Protein AF-A0A1A8Q5A2-F1 (afdb_monomer_lite)

InterPro domains:
  IPR003101 Coactivator CBP, KIX domain [PF02172] (25-83)
  IPR003101 Coactivator CBP, KIX domain [PS50952] (24-83)
  IPR013178 Histone acetyltransferase Rtt109/CBP [PTHR13808] (14-83)
  IPR036529 Coactivator CBP, KIX domain superfamily [G3DSA:1.10.246.20] (24-83)
  IPR036529 Coactivator CBP, KIX domain superfamily [SSF47040] (25-83)

pLDDT: mean 74.41, std 18.13, range [38.94, 93.06]

Secondary structure (DSSP, 8-state):
-----------------PPP---S---HHHHH--HHHHHHHHHHHHHHH-SS--TTGGG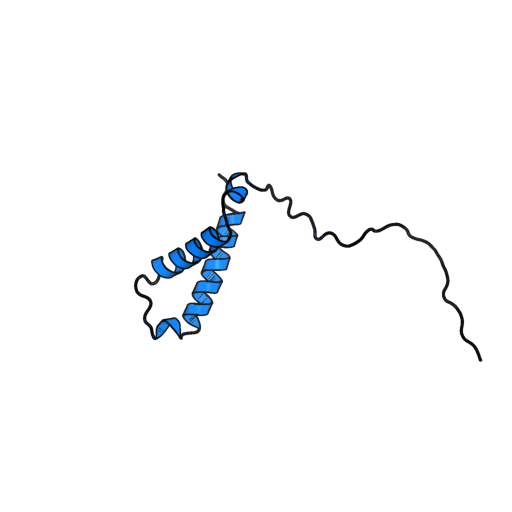SHHHHHHHHHHHHHHHHHHHH---

Structure (mmCIF, N/CA/C/O backbone):
data_AF-A0A1A8Q5A2-F1
#
_entry.id   AF-A0A1A8Q5A2-F1
#
loop_
_atom_site.group_PDB
_atom_site.id
_atom_site.type_symbol
_atom_site.label_atom_id
_atom_site.label_alt_id
_atom_site.label_comp_id
_atom_site.label_asym_id
_atom_site.label_entity_id
_atom_site.label_seq_id
_atom_site.pdbx_PDB_ins_code
_atom_site.Cartn_x
_atom_site.Cartn_y
_atom_site.Cartn_z
_atom_site.occupancy
_atom_site.B_iso_or_equiv
_atom_site.auth_seq_id
_atom_site.auth_comp_id
_atom_site.auth_asym_id
_atom_site.auth_atom_id
_atom_site.pdbx_PDB_model_num
ATOM 1 N N . GLN A 1 1 ? 24.436 -25.499 59.063 1.00 40.31 1 GLN A N 1
ATOM 2 C CA . GLN A 1 1 ? 23.325 -25.082 59.946 1.00 40.31 1 GLN A CA 1
ATOM 3 C C . GLN A 1 1 ? 23.515 -23.590 60.176 1.00 40.31 1 GLN A C 1
ATOM 5 O O . GLN A 1 1 ? 24.576 -23.253 60.670 1.00 40.31 1 GLN A O 1
ATOM 10 N N . SER A 1 2 ? 22.685 -22.626 59.785 1.00 38.94 2 SER A N 1
ATOM 11 C CA . SER A 1 2 ? 21.388 -22.513 59.089 1.00 38.94 2 SER A CA 1
ATOM 12 C C . SER A 1 2 ? 21.320 -21.022 58.658 1.00 38.94 2 SER A C 1
ATOM 14 O O . SER A 1 2 ? 21.816 -20.188 59.405 1.00 38.94 2 SER A O 1
ATOM 16 N N . LEU A 1 3 ? 21.087 -20.665 57.387 1.00 51.50 3 LEU A N 1
ATOM 17 C CA . LEU A 1 3 ? 19.825 -20.171 56.787 1.00 51.50 3 LEU A CA 1
ATOM 18 C C . LEU A 1 3 ? 19.003 -19.158 57.618 1.00 51.50 3 LEU A C 1
ATOM 20 O O . LEU A 1 3 ? 18.877 -19.324 58.826 1.00 51.50 3 LEU A O 1
ATOM 24 N N . MET A 1 4 ? 18.360 -18.232 56.876 1.00 47.94 4 MET A N 1
ATOM 25 C CA . MET A 1 4 ? 17.382 -17.178 57.235 1.00 47.94 4 MET A CA 1
ATOM 26 C C . MET A 1 4 ? 18.003 -15.786 57.484 1.00 47.94 4 MET A C 1
ATOM 28 O O . MET A 1 4 ? 18.966 -15.669 58.222 1.00 47.94 4 MET A O 1
ATOM 32 N N . ASN A 1 5 ? 17.497 -14.661 56.973 1.00 44.53 5 ASN A N 1
ATOM 33 C CA . ASN A 1 5 ? 16.275 -14.353 56.224 1.00 44.53 5 ASN A CA 1
ATOM 34 C C . ASN A 1 5 ? 16.320 -12.837 55.945 1.00 44.53 5 ASN A C 1
ATOM 36 O O . ASN A 1 5 ? 16.216 -12.047 56.884 1.00 44.53 5 ASN A O 1
ATOM 40 N N . ASP A 1 6 ? 16.470 -12.436 54.683 1.00 47.84 6 ASP A N 1
ATOM 41 C CA . ASP A 1 6 ? 16.257 -11.054 54.252 1.00 47.84 6 ASP A CA 1
ATOM 42 C C . ASP A 1 6 ? 14.757 -10.750 54.302 1.00 47.84 6 ASP A C 1
ATOM 44 O O . ASP A 1 6 ? 13.960 -11.324 53.559 1.00 47.84 6 ASP A O 1
ATOM 48 N N . GLY A 1 7 ? 14.364 -9.880 55.232 1.00 43.59 7 GLY A N 1
ATOM 49 C CA . GLY A 1 7 ? 12.968 -9.590 55.521 1.00 43.59 7 GLY A CA 1
ATOM 50 C C . GLY A 1 7 ? 12.730 -8.142 55.924 1.00 43.59 7 GLY A C 1
ATOM 51 O O . GLY A 1 7 ? 12.924 -7.782 57.077 1.00 43.59 7 GLY A O 1
ATOM 52 N N . VAL A 1 8 ? 12.185 -7.411 54.948 1.00 46.47 8 VAL A N 1
ATOM 53 C CA . VAL A 1 8 ? 11.237 -6.284 55.019 1.00 46.47 8 VAL A CA 1
ATOM 54 C C . VAL A 1 8 ? 11.744 -4.875 55.352 1.00 46.47 8 VAL A C 1
ATOM 56 O O . VAL A 1 8 ? 12.158 -4.556 56.460 1.00 46.47 8 VAL A O 1
ATOM 59 N N . GLY A 1 9 ? 11.564 -3.978 54.375 1.00 42.06 9 GLY A N 1
ATOM 60 C CA . GLY A 1 9 ? 11.725 -2.542 54.560 1.00 42.06 9 GLY A CA 1
ATOM 61 C C . GLY A 1 9 ? 11.346 -1.703 53.340 1.00 42.06 9 GLY A C 1
ATOM 62 O O . GLY A 1 9 ? 12.222 -1.112 52.727 1.00 42.06 9 GLY A O 1
ATOM 63 N N . ASN A 1 10 ? 10.035 -1.570 53.100 1.00 50.31 10 ASN A N 1
ATOM 64 C CA . ASN A 1 10 ? 9.400 -0.375 52.522 1.00 50.31 10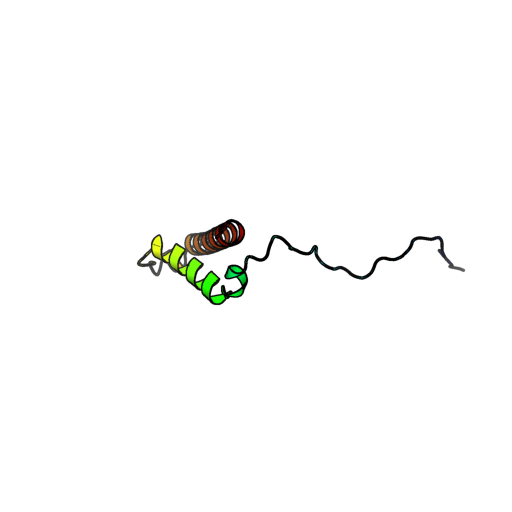 ASN A CA 1
ATOM 65 C C . ASN A 1 10 ? 9.471 -0.154 50.990 1.00 50.31 10 ASN A C 1
ATOM 67 O O . ASN A 1 10 ? 10.457 -0.477 50.343 1.00 50.31 10 ASN A O 1
ATOM 71 N N . LEU A 1 11 ? 8.425 0.516 50.470 1.00 50.78 11 LEU A N 1
ATOM 72 C CA . LEU A 1 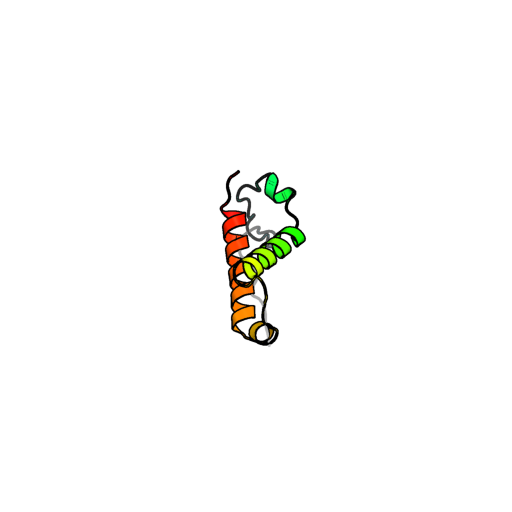11 ? 8.130 0.913 49.074 1.00 50.78 11 LEU A CA 1
ATOM 73 C C . LEU A 1 11 ? 7.369 -0.187 48.294 1.00 50.78 11 LEU A C 1
ATOM 75 O O . LEU A 1 11 ? 7.955 -1.097 47.732 1.00 50.78 11 LEU A O 1
ATOM 79 N N . GLY A 1 12 ? 6.038 -0.245 48.291 1.00 42.12 12 GLY A N 1
ATOM 80 C CA . GLY A 1 12 ? 5.145 0.839 47.886 1.00 42.12 12 GLY A CA 1
ATOM 81 C C . GLY A 1 12 ? 4.710 0.617 46.431 1.00 42.12 12 GLY A C 1
ATOM 82 O O . GLY A 1 12 ? 5.469 0.908 45.522 1.00 42.12 12 GLY A O 1
ATOM 83 N N . SER A 1 13 ? 3.503 0.068 46.250 1.00 53.66 13 SER A N 1
ATOM 84 C CA . SER A 1 13 ? 2.611 0.171 45.079 1.00 53.66 13 SER A CA 1
ATOM 85 C C . SER A 1 13 ? 3.236 0.354 43.679 1.00 53.66 13 SER A C 1
ATOM 87 O O . SER A 1 13 ? 3.581 1.468 43.302 1.00 53.66 13 SER A O 1
ATOM 89 N N . MET A 1 14 ? 3.236 -0.700 42.854 1.00 59.22 14 MET A N 1
ATOM 90 C CA . MET A 1 14 ? 3.237 -0.585 41.385 1.00 59.22 14 MET A CA 1
ATOM 91 C C . MET A 1 14 ? 2.386 -1.730 40.801 1.00 59.22 14 MET A C 1
ATOM 93 O O . MET A 1 14 ? 2.763 -2.894 40.957 1.00 59.22 14 MET A O 1
ATOM 97 N N . PRO A 1 15 ? 1.228 -1.456 40.170 1.00 49.66 15 PRO A N 1
ATOM 98 C CA . PRO A 1 15 ? 0.503 -2.466 39.414 1.00 49.66 15 PRO A CA 1
ATOM 99 C C . PRO A 1 15 ? 1.261 -2.818 38.129 1.00 49.66 15 PRO A C 1
ATOM 101 O O . PRO A 1 15 ? 2.104 -2.068 37.638 1.00 49.66 15 PRO A O 1
ATOM 104 N N . ALA A 1 16 ? 0.948 -4.005 37.623 1.00 51.16 16 ALA A N 1
ATOM 105 C CA . ALA A 1 16 ? 1.543 -4.644 36.466 1.00 51.16 16 ALA A CA 1
ATOM 106 C C . ALA A 1 16 ? 1.686 -3.736 35.231 1.00 51.16 16 ALA A C 1
ATOM 108 O O . ALA A 1 16 ? 0.830 -2.909 34.926 1.00 51.16 16 ALA A O 1
ATOM 109 N N . ALA A 1 17 ? 2.777 -3.991 34.510 1.00 52.41 17 ALA A N 1
ATOM 110 C CA . ALA A 1 17 ? 3.128 -3.510 33.184 1.00 52.41 17 ALA A CA 1
ATOM 111 C C . ALA A 1 17 ? 1.929 -3.192 32.267 1.00 52.41 17 ALA A C 1
ATOM 113 O O . ALA A 1 17 ? 1.375 -4.071 31.609 1.00 52.41 17 ALA A O 1
ATOM 114 N N . THR A 1 18 ? 1.604 -1.908 32.137 1.00 51.22 18 THR A N 1
ATOM 115 C CA . THR A 1 18 ? 1.006 -1.364 30.916 1.00 51.22 18 THR A CA 1
ATOM 116 C C . THR A 1 18 ? 2.142 -0.802 30.061 1.00 51.22 18 THR A C 1
ATOM 118 O O . THR A 1 18 ? 2.832 0.107 30.536 1.00 51.22 18 THR A O 1
ATOM 121 N N . PRO A 1 19 ? 2.387 -1.297 28.832 1.00 52.34 19 PRO A N 1
ATOM 122 C CA . PRO A 1 19 ? 3.230 -0.566 27.890 1.00 52.34 19 PRO A CA 1
ATOM 123 C C . PRO A 1 19 ? 2.654 0.848 27.728 1.00 52.34 19 PRO A C 1
ATOM 125 O O . PRO A 1 19 ? 1.433 1.011 27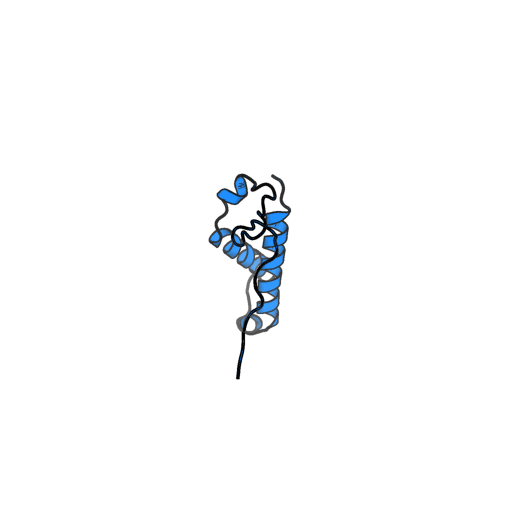.832 1.00 52.34 19 PRO A O 1
ATOM 128 N N . PRO A 1 20 ? 3.508 1.873 27.549 1.00 46.56 20 PRO A N 1
ATOM 129 C CA . PRO A 1 20 ? 3.066 3.255 27.531 1.00 46.56 20 PRO A CA 1
ATOM 130 C C . PRO A 1 20 ? 1.956 3.377 26.503 1.00 46.56 20 PRO A C 1
ATOM 132 O O . PRO A 1 20 ? 2.125 2.975 25.350 1.00 46.56 20 PRO A O 1
ATOM 135 N N . SER A 1 21 ? 0.814 3.890 26.950 1.00 50.88 21 SER A N 1
ATOM 136 C CA . SER A 1 21 ? -0.232 4.380 26.078 1.00 50.88 21 SER A CA 1
ATOM 137 C C . SER A 1 21 ? 0.426 5.168 24.952 1.00 50.88 21 SER A C 1
ATOM 139 O O . SER A 1 21 ? 0.853 6.305 25.141 1.00 50.88 21 SER A O 1
ATOM 141 N N . ALA A 1 22 ? 0.483 4.567 23.765 1.00 50.34 22 ALA A N 1
ATOM 142 C CA . ALA A 1 22 ? 0.614 5.280 22.510 1.00 50.34 22 ALA A CA 1
ATOM 143 C C . ALA A 1 22 ? -0.710 6.024 22.275 1.00 50.34 22 ALA A C 1
ATOM 145 O O . ALA A 1 22 ? -1.427 5.800 21.307 1.00 50.34 22 ALA A O 1
ATOM 146 N N . THR A 1 23 ? -1.074 6.898 23.211 1.00 50.03 23 THR A N 1
ATOM 147 C CA . THR A 1 23 ? -2.035 7.976 23.023 1.00 50.03 23 THR A CA 1
ATOM 148 C C . THR A 1 23 ? -1.302 9.124 22.335 1.00 50.03 23 THR A C 1
ATOM 150 O O . THR A 1 23 ? -1.333 10.260 22.792 1.00 50.03 23 THR A O 1
ATOM 153 N N . GLY A 1 24 ? -0.602 8.827 21.236 1.00 52.75 24 GLY A N 1
ATOM 154 C CA . GLY A 1 24 ? -0.530 9.792 20.150 1.00 52.75 24 GLY A CA 1
ATOM 155 C C . GLY A 1 24 ? -1.930 9.811 19.557 1.00 52.75 24 G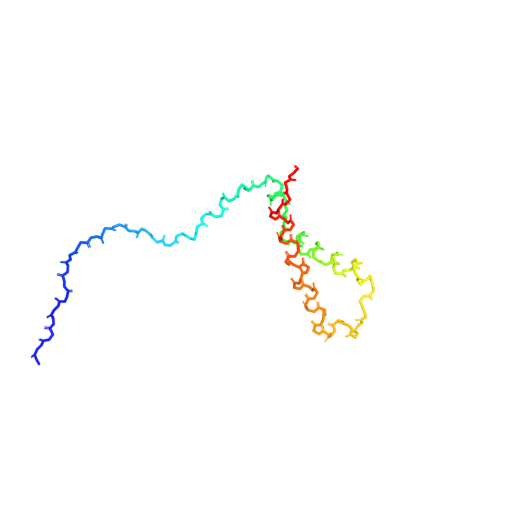LY A C 1
ATOM 156 O O . GLY A 1 24 ? -2.474 8.734 19.321 1.00 52.75 24 GLY A O 1
ATOM 157 N N . MET A 1 25 ? -2.547 10.989 19.445 1.00 54.22 25 MET A N 1
ATOM 158 C CA . MET A 1 25 ? -3.908 11.192 18.939 1.00 54.22 25 MET A CA 1
ATOM 159 C C . MET A 1 25 ? -4.296 10.120 17.914 1.00 54.22 25 MET A C 1
ATOM 161 O O . MET A 1 25 ? -3.834 10.154 16.773 1.00 54.22 25 MET A O 1
ATOM 165 N N . ARG A 1 26 ? -5.117 9.144 18.323 1.00 63.38 26 ARG A N 1
ATOM 166 C CA . ARG A 1 26 ? -5.702 8.197 17.377 1.00 63.38 26 ARG A CA 1
ATOM 167 C C . ARG A 1 26 ? -6.605 9.031 16.480 1.00 63.38 26 ARG A C 1
ATOM 169 O O . ARG A 1 26 ? -7.624 9.544 16.932 1.00 63.38 26 ARG A O 1
ATOM 176 N N . LYS A 1 27 ? -6.154 9.281 15.254 1.00 73.69 27 LYS A N 1
ATOM 177 C CA . LYS A 1 27 ? -6.901 10.070 14.273 1.00 73.69 27 LYS A CA 1
ATOM 178 C C . LYS A 1 27 ? -8.144 9.258 13.916 1.00 73.69 27 LYS A C 1
ATOM 180 O O . LYS A 1 27 ? -8.027 8.049 13.769 1.00 73.69 27 LYS A O 1
ATOM 185 N N . SER A 1 28 ? -9.312 9.877 13.771 1.00 78.38 28 SER A N 1
ATOM 186 C CA . SER A 1 28 ? -10.558 9.144 13.477 1.00 78.38 28 SER A CA 1
ATOM 187 C C . SER A 1 28 ? -10.438 8.251 12.238 1.00 78.38 28 SER A C 1
ATOM 189 O O . SER A 1 28 ? -10.898 7.119 12.248 1.00 78.38 28 SER A O 1
ATOM 191 N N . TRP A 1 29 ? -9.702 8.701 11.217 1.00 82.62 29 TRP A N 1
ATOM 192 C CA . TRP A 1 29 ? -9.444 7.899 10.023 1.00 82.62 29 TRP A CA 1
ATOM 193 C C . TRP A 1 29 ? -8.579 6.656 10.301 1.00 82.62 29 TRP A C 1
ATOM 195 O O . TRP A 1 29 ? -8.727 5.671 9.594 1.00 82.62 29 TRP A O 1
ATOM 205 N N . HIS A 1 30 ? -7.723 6.642 11.338 1.00 84.25 30 HIS A N 1
ATOM 206 C CA . HIS A 1 30 ? -6.975 5.434 11.737 1.00 84.25 30 HIS A CA 1
ATOM 207 C C . HIS A 1 30 ? -7.915 4.289 12.144 1.00 84.25 30 HIS A C 1
ATOM 209 O O . HIS A 1 30 ? -7.516 3.132 12.057 1.00 84.25 30 HIS A O 1
ATOM 215 N N . GLU A 1 31 ? -9.130 4.588 12.616 1.00 80.69 31 GLU A N 1
ATOM 216 C CA . GLU A 1 31 ? -10.102 3.561 13.013 1.00 80.69 31 GLU A CA 1
ATOM 217 C C . GLU A 1 31 ? -10.735 2.870 11.800 1.00 80.69 31 GLU A C 1
ATOM 219 O O . GLU A 1 31 ? -11.018 1.674 11.852 1.00 80.69 31 GLU A O 1
ATOM 224 N N . ASP A 1 32 ? -10.874 3.597 10.691 1.00 85.88 32 ASP A N 1
ATOM 225 C CA . ASP A 1 32 ? -11.412 3.073 9.433 1.00 85.88 32 ASP A CA 1
ATOM 226 C C . ASP A 1 32 ? -10.363 2.287 8.625 1.00 85.88 32 ASP A C 1
ATOM 228 O O . ASP A 1 32 ? -10.698 1.501 7.733 1.00 85.88 32 ASP A O 1
ATOM 232 N N . ILE A 1 33 ? -9.074 2.481 8.921 1.00 86.44 33 ILE A N 1
ATOM 233 C CA . ILE A 1 33 ? -7.978 1.806 8.224 1.00 86.44 33 ILE A CA 1
ATOM 234 C C . ILE A 1 33 ? -7.688 0.449 8.869 1.00 86.44 33 ILE A C 1
ATOM 236 O O . ILE A 1 33 ? -7.089 0.336 9.938 1.00 86.44 33 ILE A O 1
ATOM 240 N N . THR A 1 34 ? -8.048 -0.618 8.156 1.00 89.81 34 THR A N 1
ATOM 241 C CA . THR A 1 34 ? -7.732 -1.993 8.557 1.00 89.81 34 THR A CA 1
ATOM 242 C C . THR A 1 34 ? -6.285 -2.369 8.232 1.00 89.81 34 THR A C 1
ATOM 244 O O . THR A 1 34 ? -5.665 -1.840 7.307 1.00 89.81 34 THR A O 1
ATOM 247 N N . GLN A 1 35 ? -5.744 -3.358 8.950 1.00 87.38 35 GLN A N 1
ATOM 248 C CA . GLN A 1 35 ? -4.399 -3.874 8.679 1.00 87.38 35 GLN A CA 1
ATOM 249 C C . GLN A 1 35 ? -4.272 -4.477 7.266 1.00 87.38 35 GLN A C 1
ATOM 251 O O . GLN A 1 35 ? -3.214 -4.364 6.648 1.00 87.38 35 GLN A O 1
ATOM 256 N N . ASP A 1 36 ? -5.342 -5.070 6.729 1.00 91.88 36 ASP A N 1
ATOM 257 C CA . ASP A 1 36 ? -5.398 -5.548 5.344 1.00 91.88 36 ASP A CA 1
ATOM 258 C C . ASP A 1 36 ? -5.224 -4.415 4.333 1.00 91.88 36 ASP A C 1
ATOM 260 O O . ASP A 1 36 ? -4.459 -4.560 3.379 1.00 91.88 36 ASP A O 1
ATOM 264 N N . LEU A 1 37 ? -5.859 -3.260 4.562 1.00 92.62 37 LEU A N 1
ATOM 265 C CA . LEU A 1 37 ? -5.675 -2.089 3.708 1.00 92.62 37 LEU A CA 1
ATOM 266 C C . LEU A 1 37 ? -4.233 -1.576 3.780 1.00 92.62 37 LEU A C 1
ATOM 268 O O . LEU A 1 37 ? -3.636 -1.303 2.740 1.00 92.62 37 LEU A O 1
ATOM 272 N N . ARG A 1 38 ? -3.635 -1.528 4.975 1.00 90.81 38 ARG A N 1
ATOM 273 C CA . ARG A 1 38 ? -2.214 -1.171 5.150 1.00 90.81 38 ARG A CA 1
ATOM 274 C C . ARG A 1 38 ? -1.295 -2.112 4.369 1.00 90.81 38 ARG A C 1
ATOM 276 O O . ARG A 1 38 ? -0.440 -1.669 3.605 1.00 90.81 38 ARG A O 1
ATOM 283 N N . ASN A 1 39 ? -1.526 -3.420 4.474 1.00 91.25 39 ASN A N 1
ATOM 284 C CA . ASN A 1 39 ? -0.782 -4.428 3.714 1.00 91.25 39 ASN A CA 1
ATOM 285 C C . ASN A 1 39 ? -0.989 -4.272 2.197 1.00 91.25 39 ASN A C 1
ATOM 287 O O . ASN A 1 39 ? -0.038 -4.394 1.422 1.00 91.25 39 ASN A O 1
ATOM 291 N N . HIS A 1 40 ? -2.210 -3.954 1.766 1.00 92.38 40 HIS A N 1
ATOM 292 C CA . HIS A 1 40 ? -2.515 -3.693 0.364 1.00 92.38 40 HIS A CA 1
ATOM 293 C C . HIS A 1 40 ? -1.771 -2.457 -0.163 1.00 92.38 40 HIS A C 1
ATOM 295 O O . HIS A 1 40 ? -1.215 -2.500 -1.261 1.00 92.38 40 HIS A O 1
ATOM 301 N N . LEU A 1 41 ? -1.693 -1.378 0.623 1.00 92.38 41 LEU A N 1
ATOM 302 C CA . LEU A 1 41 ? -0.936 -0.177 0.264 1.00 92.38 41 LEU A CA 1
ATOM 303 C C . LEU A 1 41 ? 0.552 -0.489 0.091 1.00 92.38 41 LEU A C 1
ATOM 305 O O . LEU A 1 41 ? 1.125 -0.120 -0.931 1.00 92.38 41 LEU A O 1
ATOM 309 N N . VAL A 1 42 ? 1.158 -1.248 1.007 1.00 91.94 42 VAL A N 1
ATOM 310 C CA . VAL A 1 42 ? 2.552 -1.714 0.877 1.00 91.94 42 VAL A CA 1
ATOM 311 C C . VAL A 1 42 ? 2.772 -2.439 -0.452 1.00 91.94 42 VAL A C 1
ATOM 313 O O . VAL A 1 42 ? 3.743 -2.162 -1.156 1.00 91.94 42 VAL A O 1
ATOM 316 N N . HIS A 1 43 ? 1.862 -3.337 -0.836 1.00 90.00 43 HIS A N 1
ATOM 317 C CA . HIS A 1 43 ? 1.965 -4.052 -2.109 1.00 90.00 43 HIS A CA 1
ATOM 318 C C . HIS A 1 43 ? 1.812 -3.112 -3.310 1.00 90.00 43 HIS A C 1
ATOM 320 O O . HIS A 1 43 ? 2.559 -3.248 -4.278 1.00 90.00 43 HIS A O 1
ATOM 326 N N . LYS A 1 44 ? 0.917 -2.115 -3.240 1.00 92.06 44 LYS A N 1
ATOM 327 C CA . LYS A 1 44 ? 0.802 -1.080 -4.280 1.00 9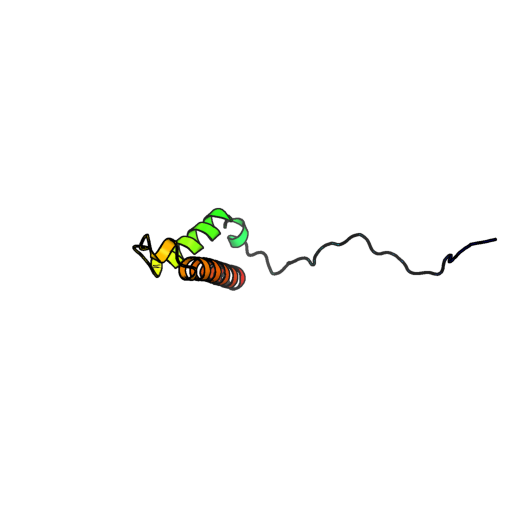2.06 44 LYS A CA 1
ATOM 328 C C . LYS A 1 44 ? 2.065 -0.228 -4.396 1.00 92.06 44 LYS A C 1
ATOM 330 O O . LYS A 1 44 ? 2.418 0.133 -5.512 1.00 92.06 44 LYS A O 1
ATOM 335 N N . LEU A 1 45 ? 2.760 0.071 -3.294 1.00 91.69 45 LEU A N 1
ATOM 336 C CA . LEU A 1 45 ? 4.049 0.776 -3.328 1.00 91.69 45 LEU A CA 1
ATOM 337 C C . LEU A 1 45 ? 5.106 -0.051 -4.071 1.00 91.69 45 LEU A C 1
ATOM 339 O O . LEU A 1 45 ? 5.784 0.465 -4.956 1.00 91.69 45 LEU A O 1
ATOM 343 N N . VAL A 1 46 ? 5.214 -1.343 -3.754 1.00 89.94 46 VAL A N 1
ATOM 344 C CA . VAL A 1 46 ? 6.156 -2.248 -4.433 1.00 89.94 46 VAL A CA 1
ATOM 345 C C . VAL A 1 46 ? 5.808 -2.380 -5.919 1.00 89.94 46 VAL A C 1
ATOM 347 O O . VAL A 1 46 ? 6.692 -2.274 -6.767 1.00 89.94 46 VAL A O 1
ATOM 350 N N . GLN A 1 47 ? 4.522 -2.527 -6.246 1.00 88.12 47 GLN A N 1
ATOM 351 C CA . GLN A 1 47 ? 4.043 -2.616 -7.625 1.00 88.12 47 GLN A CA 1
ATOM 352 C C . GLN A 1 47 ? 4.229 -1.305 -8.403 1.00 88.12 47 GLN A C 1
ATOM 354 O O . GLN A 1 47 ? 4.496 -1.337 -9.597 1.00 88.12 47 GLN A O 1
ATOM 359 N N . ALA A 1 48 ? 4.125 -0.141 -7.760 1.00 90.56 48 ALA A N 1
ATOM 360 C CA . ALA A 1 48 ? 4.350 1.142 -8.427 1.00 90.56 48 ALA A CA 1
ATOM 361 C C . ALA A 1 48 ? 5.810 1.319 -8.880 1.00 90.56 48 ALA A C 1
ATOM 363 O O . ALA A 1 48 ? 6.063 1.979 -9.884 1.00 90.56 48 ALA A O 1
ATOM 364 N N . ILE A 1 49 ? 6.762 0.716 -8.161 1.00 87.00 49 ILE A N 1
ATOM 365 C CA . ILE A 1 49 ? 8.187 0.721 -8.520 1.00 87.00 49 ILE A CA 1
ATOM 366 C C . ILE A 1 49 ? 8.487 -0.399 -9.530 1.00 87.00 49 ILE A C 1
ATOM 368 O O . ILE A 1 49 ? 9.223 -0.185 -10.491 1.00 87.00 49 ILE A O 1
ATOM 372 N N . PHE A 1 50 ? 7.891 -1.581 -9.337 1.00 84.50 50 PHE A N 1
ATOM 373 C CA . PHE A 1 50 ? 8.024 -2.743 -10.219 1.00 84.50 50 PHE A CA 1
ATOM 374 C C . PHE A 1 50 ? 6.644 -3.245 -10.679 1.00 84.50 50 PHE A C 1
ATOM 376 O O . PHE A 1 50 ? 6.105 -4.184 -10.088 1.00 84.50 50 PHE A O 1
ATOM 383 N N . PRO A 1 51 ? 6.063 -2.659 -11.745 1.00 81.25 51 PRO A N 1
ATOM 384 C CA . PRO A 1 51 ? 4.703 -2.987 -12.195 1.00 81.25 51 PRO A CA 1
ATOM 385 C C . PRO A 1 51 ? 4.559 -4.423 -12.706 1.00 81.25 51 PRO A C 1
ATOM 387 O O . PRO A 1 51 ? 3.494 -5.025 -12.576 1.00 81.25 51 PRO A O 1
ATOM 390 N N . THR A 1 52 ? 5.645 -4.989 -13.228 1.00 82.75 52 THR A N 1
ATOM 391 C CA . THR A 1 52 ? 5.784 -6.407 -13.569 1.00 82.75 52 THR A CA 1
ATOM 392 C C . THR A 1 52 ? 6.980 -6.972 -12.812 1.00 82.75 52 THR A C 1
ATOM 394 O O . THR A 1 52 ? 8.106 -6.886 -13.311 1.00 82.75 52 THR A O 1
ATOM 397 N N . PRO A 1 53 ? 6.779 -7.498 -11.593 1.00 70.00 53 PRO A N 1
ATOM 398 C CA . PRO A 1 53 ? 7.854 -8.136 -10.855 1.00 70.00 53 PRO A CA 1
ATOM 399 C C . PRO A 1 53 ? 8.301 -9.390 -11.611 1.00 70.00 53 PRO A C 1
ATOM 401 O O . PRO A 1 53 ? 7.520 -10.313 -11.839 1.00 70.00 53 PRO A O 1
ATOM 404 N N . ASP A 1 54 ? 9.563 -9.407 -12.026 1.00 79.50 54 ASP A N 1
ATOM 405 C CA . ASP A 1 54 ? 10.180 -10.570 -12.657 1.00 79.50 54 ASP A CA 1
ATOM 406 C C . ASP A 1 54 ? 10.208 -11.749 -11.654 1.00 79.50 54 ASP A C 1
ATOM 408 O O . ASP A 1 54 ? 10.617 -11.557 -10.501 1.00 79.50 54 ASP A O 1
ATOM 412 N N . PRO A 1 55 ? 9.813 -12.976 -12.048 1.00 74.88 55 PRO A N 1
ATOM 413 C CA . PRO A 1 55 ? 9.994 -14.190 -11.249 1.00 74.88 55 PRO A CA 1
ATOM 414 C C . PRO A 1 55 ? 11.407 -14.385 -10.676 1.00 74.88 55 PRO A C 1
ATOM 416 O O . PRO A 1 55 ? 11.553 -14.992 -9.613 1.00 74.88 55 PRO A O 1
ATOM 419 N N . ALA A 1 56 ? 12.445 -13.884 -11.354 1.00 76.56 56 ALA A N 1
ATOM 420 C CA . ALA A 1 56 ? 13.814 -13.893 -10.844 1.00 76.56 56 ALA A CA 1
ATOM 421 C C . ALA A 1 56 ? 14.024 -12.865 -9.718 1.00 76.56 56 ALA A C 1
ATOM 423 O O . ALA A 1 56 ? 14.663 -13.177 -8.715 1.00 76.56 56 ALA A O 1
ATOM 424 N N . ALA A 1 57 ? 13.428 -11.675 -9.838 1.00 73.88 57 ALA A N 1
ATOM 425 C CA . ALA A 1 57 ? 13.488 -10.628 -8.819 1.00 73.88 57 ALA A CA 1
ATOM 426 C C . ALA A 1 57 ? 12.692 -11.001 -7.561 1.00 73.88 57 ALA A C 1
ATOM 428 O O . ALA A 1 57 ? 13.093 -10.647 -6.460 1.00 73.88 57 ALA A O 1
ATOM 429 N N . LEU A 1 58 ? 11.607 -11.768 -7.699 1.00 78.88 58 LEU A N 1
ATOM 430 C CA . LEU A 1 58 ? 10.828 -12.285 -6.565 1.00 78.88 58 LEU A CA 1
ATOM 431 C C . LEU A 1 58 ? 11.633 -13.210 -5.641 1.00 78.88 58 LEU A C 1
ATOM 433 O O . LEU A 1 58 ? 11.302 -13.331 -4.466 1.00 78.88 58 LEU A O 1
ATOM 437 N N . LYS A 1 59 ? 12.685 -13.851 -6.159 1.00 80.06 59 LYS A N 1
ATOM 438 C CA . LYS A 1 59 ? 13.595 -14.712 -5.388 1.00 80.06 59 LYS A CA 1
ATOM 439 C C . LYS A 1 59 ? 14.814 -13.957 -4.856 1.00 80.06 59 LYS A C 1
ATOM 441 O O . LYS A 1 59 ? 15.663 -14.552 -4.196 1.00 80.06 59 LYS A O 1
ATOM 446 N N . ASP A 1 60 ? 14.926 -12.673 -5.176 1.00 85.19 60 ASP A N 1
ATOM 447 C CA . ASP A 1 60 ? 16.045 -11.835 -4.783 1.00 85.19 60 ASP A CA 1
ATOM 448 C C . ASP A 1 60 ? 15.775 -11.213 -3.407 1.00 85.19 60 ASP A C 1
ATOM 450 O O . ASP A 1 60 ? 14.697 -10.682 -3.128 1.00 85.19 60 ASP A O 1
ATOM 454 N N . ARG A 1 61 ? 16.809 -11.189 -2.565 1.00 86.69 61 ARG A N 1
ATOM 455 C CA . ARG A 1 61 ? 16.840 -10.464 -1.288 1.00 86.69 61 ARG A CA 1
ATOM 456 C C . ARG A 1 61 ? 16.428 -8.997 -1.435 1.00 86.69 61 ARG A C 1
ATOM 458 O O . ARG A 1 61 ? 15.941 -8.372 -0.496 1.00 86.69 61 ARG A O 1
ATOM 465 N N . ARG A 1 62 ? 16.641 -8.416 -2.616 1.00 85.38 62 ARG A N 1
ATOM 466 C CA . ARG A 1 62 ? 16.231 -7.048 -2.946 1.00 85.38 62 ARG A CA 1
ATOM 467 C C . ARG A 1 62 ? 14.713 -6.873 -2.896 1.00 85.38 62 ARG A C 1
ATOM 469 O O . ARG A 1 62 ? 14.269 -5.820 -2.448 1.00 85.38 62 ARG A O 1
ATOM 476 N N . MET A 1 63 ? 13.932 -7.884 -3.280 1.00 87.56 63 MET A N 1
ATOM 477 C CA . MET A 1 63 ? 12.470 -7.840 -3.174 1.00 87.56 63 MET A CA 1
ATOM 478 C C . MET A 1 63 ? 12.020 -7.841 -1.714 1.00 87.56 63 MET A C 1
ATOM 480 O O . MET A 1 63 ? 11.172 -7.039 -1.330 1.00 87.56 63 MET A O 1
ATOM 484 N N . GLU A 1 64 ? 12.644 -8.664 -0.871 1.00 86.75 64 GLU A N 1
ATOM 485 C CA . GLU A 1 64 ? 12.379 -8.671 0.573 1.00 86.75 64 GLU A CA 1
ATOM 486 C C . GLU A 1 64 ? 12.692 -7.308 1.207 1.00 86.75 64 GLU A C 1
ATOM 488 O O . GLU A 1 64 ? 11.871 -6.757 1.943 1.00 86.75 64 GLU A O 1
ATOM 493 N N . ASN A 1 65 ? 13.842 -6.717 0.862 1.00 89.94 65 ASN A N 1
ATOM 494 C CA . ASN A 1 65 ? 14.232 -5.388 1.337 1.00 89.94 65 ASN A CA 1
ATOM 495 C C . ASN A 1 65 ? 13.257 -4.296 0.874 1.00 89.94 65 ASN A C 1
ATOM 497 O O . ASN A 1 65 ? 12.964 -3.380 1.640 1.00 89.94 65 ASN A O 1
ATOM 501 N N . LEU A 1 66 ? 12.738 -4.388 -0.355 1.00 89.00 66 LEU A N 1
ATOM 502 C CA . LEU A 1 66 ? 11.735 -3.457 -0.876 1.00 89.00 66 LEU A CA 1
ATOM 503 C C . LEU A 1 66 ? 10.419 -3.562 -0.115 1.00 89.00 66 LEU A C 1
ATOM 505 O O . LEU A 1 66 ? 9.863 -2.537 0.263 1.00 89.00 66 LEU A O 1
ATOM 509 N N . VAL A 1 67 ? 9.942 -4.778 0.154 1.00 88.81 67 VAL A N 1
ATOM 510 C CA . VAL A 1 67 ? 8.727 -4.989 0.952 1.00 88.81 67 VAL A CA 1
ATOM 511 C C . VAL A 1 67 ? 8.928 -4.468 2.378 1.00 88.81 67 VAL A C 1
ATOM 513 O O . VAL A 1 67 ? 8.055 -3.780 2.907 1.00 88.81 67 VAL A O 1
ATOM 516 N N . ALA A 1 68 ? 10.083 -4.735 2.994 1.00 91.50 68 ALA A N 1
ATOM 517 C CA . ALA A 1 68 ? 10.418 -4.220 4.321 1.00 91.50 68 ALA A CA 1
ATOM 518 C C . ALA A 1 68 ? 10.464 -2.684 4.346 1.00 91.50 68 ALA A C 1
ATOM 520 O O . ALA A 1 68 ? 9.920 -2.058 5.257 1.00 91.50 68 ALA A O 1
ATOM 521 N N . TYR A 1 69 ? 11.058 -2.070 3.322 1.00 93.00 69 TYR A N 1
ATOM 522 C CA . TYR A 1 69 ? 11.103 -0.619 3.191 1.00 93.00 69 TYR A CA 1
ATOM 523 C C . TYR A 1 69 ? 9.714 -0.023 2.944 1.00 93.00 69 TYR A C 1
ATOM 525 O O . TYR A 1 69 ? 9.341 0.933 3.614 1.00 93.00 69 TYR A O 1
ATOM 533 N N . ALA A 1 70 ? 8.911 -0.613 2.058 1.00 92.75 70 ALA A N 1
ATOM 534 C CA . ALA A 1 70 ? 7.547 -0.170 1.784 1.00 92.75 70 ALA A CA 1
ATOM 535 C C . ALA A 1 70 ? 6.653 -0.254 3.032 1.00 92.75 70 ALA A C 1
ATOM 537 O O . ALA A 1 70 ? 5.863 0.656 3.261 1.00 92.75 70 ALA A O 1
ATOM 538 N N . ARG A 1 71 ? 6.818 -1.281 3.880 1.00 91.62 71 ARG A N 1
ATOM 539 C CA . ARG A 1 71 ? 6.157 -1.355 5.199 1.00 91.62 71 ARG A CA 1
ATOM 540 C C . ARG A 1 71 ? 6.567 -0.213 6.116 1.00 91.62 71 ARG A C 1
ATOM 542 O O . ARG A 1 71 ? 5.714 0.360 6.782 1.00 91.62 71 ARG A O 1
ATOM 549 N N . LYS A 1 72 ? 7.860 0.112 6.152 1.00 92.75 72 LYS A N 1
ATOM 550 C CA . LYS A 1 72 ? 8.352 1.232 6.953 1.00 92.75 72 LYS A CA 1
ATOM 551 C C . LYS A 1 72 ? 7.770 2.555 6.459 1.00 92.75 72 LYS A C 1
ATOM 553 O O . LYS A 1 72 ? 7.223 3.298 7.258 1.00 92.75 72 LYS A O 1
ATOM 558 N N . VAL A 1 73 ? 7.834 2.813 5.153 1.00 93.06 73 VAL A N 1
ATOM 559 C CA . VAL A 1 73 ? 7.270 4.025 4.544 1.00 93.06 73 VAL A CA 1
ATOM 560 C C . VAL A 1 73 ? 5.768 4.116 4.800 1.00 93.06 73 VAL A C 1
ATOM 562 O O . VAL A 1 73 ? 5.294 5.181 5.169 1.00 93.06 73 VAL A O 1
ATOM 565 N N . GLU A 1 74 ? 5.018 3.023 4.647 1.00 92.44 74 GLU A N 1
ATOM 566 C CA . GLU A 1 74 ? 3.585 3.007 4.960 1.00 92.44 74 GLU A CA 1
ATOM 567 C C . GLU A 1 74 ? 3.326 3.360 6.426 1.00 92.44 74 GLU A C 1
ATOM 569 O O . GLU A 1 74 ? 2.475 4.202 6.685 1.00 92.44 74 GLU A O 1
ATOM 574 N N . GLY A 1 75 ? 4.083 2.791 7.368 1.00 89.62 75 GLY A N 1
ATOM 575 C CA . GLY A 1 75 ? 3.957 3.108 8.791 1.00 89.62 75 GLY A CA 1
ATOM 576 C C . GLY A 1 75 ? 4.303 4.562 9.106 1.00 89.62 75 GLY A C 1
ATOM 577 O O . GLY A 1 75 ? 3.528 5.243 9.775 1.00 89.62 75 GLY A O 1
ATOM 578 N N . ASP A 1 76 ? 5.414 5.056 8.562 1.00 91.06 76 ASP A N 1
ATOM 579 C CA . ASP A 1 76 ? 5.853 6.440 8.739 1.00 91.06 76 ASP A CA 1
ATOM 580 C C . ASP A 1 76 ? 4.803 7.414 8.170 1.00 91.06 76 ASP A C 1
ATOM 582 O O . ASP A 1 76 ? 4.460 8.409 8.809 1.00 91.06 76 ASP A O 1
ATOM 586 N N . MET A 1 77 ? 4.239 7.125 6.992 1.00 90.00 77 MET A N 1
ATOM 587 C CA . MET A 1 77 ? 3.172 7.927 6.379 1.00 90.00 77 MET A CA 1
ATOM 588 C C . MET A 1 77 ? 1.855 7.816 7.149 1.00 90.00 77 MET A C 1
ATOM 590 O O . MET A 1 77 ? 1.186 8.824 7.341 1.00 90.00 77 MET A O 1
ATOM 594 N N . TYR A 1 78 ? 1.503 6.632 7.647 1.00 87.06 78 TYR A N 1
ATOM 595 C CA . TYR A 1 78 ? 0.309 6.412 8.460 1.00 87.06 78 TYR A CA 1
ATOM 596 C C . TYR A 1 78 ? 0.356 7.245 9.751 1.00 87.06 78 TYR A C 1
ATOM 598 O O . TYR A 1 78 ? -0.565 7.999 10.067 1.00 87.06 78 TYR A O 1
ATOM 606 N N . GLU A 1 79 ? 1.473 7.202 10.475 1.00 85.81 79 GLU A N 1
ATOM 607 C CA . GLU A 1 79 ? 1.632 7.966 11.713 1.00 85.81 79 GLU A CA 1
ATOM 608 C C . GLU A 1 79 ? 1.783 9.473 11.476 1.00 85.81 79 GLU A C 1
ATOM 610 O O . GLU A 1 79 ? 1.251 10.266 12.257 1.00 85.81 79 GLU A O 1
ATOM 615 N N . SER A 1 80 ? 2.444 9.894 10.395 1.00 85.12 80 SER A N 1
ATOM 616 C CA . SER A 1 80 ? 2.687 11.317 10.115 1.00 85.12 80 SER A CA 1
ATOM 617 C C . SER A 1 80 ? 1.534 12.029 9.404 1.00 85.12 80 SER A C 1
ATOM 619 O O . SER A 1 80 ? 1.401 13.242 9.553 1.00 85.12 80 SER A O 1
ATOM 621 N N . ALA A 1 81 ? 0.665 11.313 8.680 1.00 84.00 81 ALA A N 1
ATOM 622 C CA . ALA A 1 81 ? -0.422 11.918 7.912 1.00 84.00 81 ALA A CA 1
ATOM 623 C C . ALA A 1 81 ? -1.446 12.604 8.826 1.00 84.00 81 ALA A C 1
ATOM 625 O O . ALA A 1 81 ? -2.234 11.949 9.505 1.00 84.00 81 ALA A O 1
ATOM 626 N N . ASN A 1 82 ? -1.452 13.929 8.882 1.00 70.75 82 ASN A N 1
ATOM 627 C CA . ASN A 1 82 ? -2.556 14.665 9.485 1.00 70.75 82 ASN A CA 1
ATOM 628 C C . ASN A 1 82 ? -3.630 14.886 8.410 1.00 70.75 82 ASN A C 1
ATOM 630 O O . ASN A 1 82 ? -3.266 15.191 7.278 1.00 70.75 82 ASN A O 1
ATOM 634 N N . ASN A 1 83 ? -4.902 14.671 8.767 1.00 58.09 83 ASN A N 1
ATOM 635 C CA . ASN A 1 83 ? -6.067 14.853 7.884 1.00 58.09 83 ASN A CA 1
ATOM 636 C C . ASN A 1 83 ? -6.015 16.216 7.175 1.00 58.09 83 ASN A C 1
ATOM 638 O O . ASN A 1 83 ? -5.692 17.202 7.885 1.00 58.09 83 ASN A O 1
#

Sequence (83 aa):
QSLMNDGVGNLGSMPAATPPSATGMRKSWHEDITQDLRNHLVHKLVQAIFPTPDPAALKDRRMENLVAYARKVEGDMYESANN

Foldseek 3Di:
DDDDDDDDDDDDDDDDDDDPPPPPPCDPVVVVDDPVNLLVQLVVQLCVVVVPQDPVNVPDVVSVVSSVVSSVVSVVCSSPDDD

Organism: NCBI:txid704102

Radius of gyration: 23.96 Å; chains: 1; bounding box: 35×40×74 Å